Protein AF-A0A4V3T8R5-F1 (afdb_monomer_lite)

Structure (mmCIF, N/CA/C/O backbone):
data_AF-A0A4V3T8R5-F1
#
_entry.id   AF-A0A4V3T8R5-F1
#
loop_
_atom_site.group_PDB
_atom_site.id
_atom_site.type_symbol
_atom_site.label_atom_id
_atom_site.label_alt_id
_atom_site.label_comp_id
_atom_site.label_asym_id
_atom_site.label_entity_id
_atom_site.label_seq_id
_atom_site.pdbx_PDB_ins_code
_atom_site.Cartn_x
_atom_site.Cartn_y
_atom_site.Cartn_z
_atom_site.occupancy
_atom_site.B_iso_or_equiv
_atom_site.auth_seq_id
_atom_site.auth_comp_id
_atom_site.auth_asym_id
_atom_site.auth_atom_id
_atom_site.pdbx_PDB_model_num
ATOM 1 N N . MET A 1 1 ? 17.792 2.197 -37.245 1.00 62.09 1 MET A N 1
ATOM 2 C CA . MET A 1 1 ? 17.986 1.255 -36.114 1.00 62.09 1 MET A CA 1
ATOM 3 C C . MET A 1 1 ? 18.248 1.947 -34.777 1.00 62.09 1 MET A C 1
ATOM 5 O O . MET A 1 1 ? 17.657 1.490 -33.806 1.00 62.09 1 MET A O 1
ATOM 9 N N . PRO A 1 2 ? 19.099 2.993 -34.672 1.00 79.12 2 PRO A N 1
ATOM 10 C CA . PRO A 1 2 ? 19.395 3.608 -33.373 1.00 79.12 2 PRO A CA 1
ATOM 11 C C . PRO A 1 2 ? 18.170 4.295 -32.754 1.00 79.12 2 PRO A C 1
ATOM 13 O O . PRO A 1 2 ? 18.003 4.253 -31.542 1.00 79.12 2 PRO A O 1
ATOM 16 N N . ASP A 1 3 ? 17.254 4.811 -33.573 1.00 85.56 3 ASP A N 1
ATOM 17 C CA . ASP A 1 3 ? 16.035 5.493 -33.115 1.00 85.56 3 ASP A CA 1
ATOM 18 C C . ASP A 1 3 ? 15.110 4.579 -32.301 1.00 85.56 3 ASP A C 1
ATOM 20 O O . ASP A 1 3 ? 14.554 4.990 -31.286 1.00 85.56 3 ASP A O 1
ATOM 24 N N . ALA A 1 4 ? 14.997 3.306 -32.695 1.00 87.50 4 ALA A N 1
ATOM 25 C CA . ALA A 1 4 ? 14.196 2.320 -31.970 1.00 87.50 4 ALA A CA 1
ATOM 26 C C . ALA A 1 4 ? 14.817 1.965 -30.608 1.00 87.50 4 ALA A C 1
ATOM 28 O O . ALA A 1 4 ? 14.099 1.769 -29.630 1.00 87.50 4 ALA A O 1
ATOM 29 N N . ILE A 1 5 ? 16.151 1.923 -30.533 1.00 90.25 5 ILE A N 1
ATOM 30 C CA . ILE A 1 5 ? 16.886 1.657 -29.289 1.00 90.25 5 ILE A CA 1
ATOM 31 C C . ILE A 1 5 ? 16.729 2.840 -28.328 1.00 90.25 5 ILE A C 1
ATOM 33 O O . ILE A 1 5 ? 16.460 2.638 -27.145 1.00 90.25 5 ILE A O 1
ATOM 37 N N . VAL A 1 6 ? 16.833 4.069 -28.839 1.00 91.56 6 VAL A N 1
ATOM 38 C CA . VAL A 1 6 ? 16.634 5.293 -28.051 1.00 91.56 6 VAL A CA 1
ATOM 39 C C . VAL A 1 6 ? 15.198 5.380 -27.533 1.00 91.56 6 VAL A C 1
ATOM 41 O O . VAL A 1 6 ? 14.996 5.649 -26.350 1.00 91.56 6 VAL A O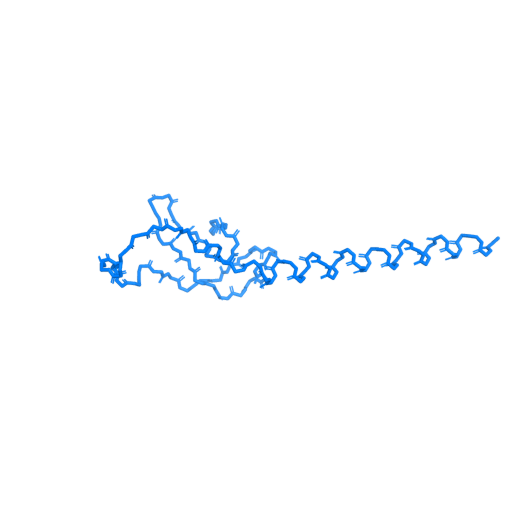 1
ATOM 44 N N . ALA A 1 7 ? 14.203 5.089 -28.375 1.00 92.31 7 ALA A N 1
ATOM 45 C CA . ALA A 1 7 ? 12.800 5.074 -27.967 1.00 92.31 7 ALA A CA 1
ATOM 46 C C . ALA A 1 7 ? 12.529 4.025 -26.876 1.00 92.31 7 ALA A C 1
ATOM 48 O O . ALA A 1 7 ? 11.882 4.330 -25.874 1.00 92.31 7 ALA A O 1
ATOM 49 N N . LEU A 1 8 ? 13.070 2.810 -27.026 1.00 94.38 8 LEU A N 1
ATOM 50 C CA . LEU A 1 8 ? 12.927 1.752 -26.026 1.00 94.38 8 LEU A CA 1
ATOM 51 C C . LEU A 1 8 ? 13.587 2.135 -24.694 1.00 94.38 8 LEU A C 1
ATOM 53 O O . LEU A 1 8 ? 12.982 1.960 -23.637 1.00 94.38 8 LEU A O 1
ATOM 57 N N . ALA A 1 9 ? 14.798 2.696 -24.735 1.00 94.62 9 ALA A N 1
ATOM 58 C CA . ALA A 1 9 ? 15.496 3.160 -23.540 1.00 94.62 9 ALA A CA 1
ATOM 59 C C . ALA A 1 9 ? 14.696 4.248 -22.804 1.00 94.62 9 ALA A C 1
ATOM 61 O O . ALA A 1 9 ? 14.552 4.185 -21.584 1.00 94.62 9 ALA A O 1
ATOM 62 N N . LEU A 1 10 ? 14.108 5.195 -23.541 1.00 95.31 10 LEU A N 1
ATOM 63 C CA . LEU A 1 10 ? 13.240 6.232 -22.982 1.00 95.31 10 LEU A CA 1
ATOM 64 C C . LEU A 1 10 ? 12.019 5.641 -22.273 1.00 95.31 10 LEU A C 1
ATOM 66 O O . LEU A 1 10 ? 11.736 6.012 -21.135 1.00 95.31 10 LEU A O 1
ATOM 70 N N . VAL A 1 11 ? 11.328 4.691 -22.907 1.00 95.56 11 VAL A N 1
ATOM 71 C CA . VAL A 1 11 ? 10.156 4.025 -22.314 1.00 95.56 11 VAL A CA 1
ATOM 72 C C . VAL A 1 11 ? 10.531 3.297 -21.024 1.00 95.56 11 VAL A C 1
ATOM 74 O O . VAL A 1 11 ? 9.811 3.404 -20.032 1.00 95.56 11 VAL A O 1
ATOM 77 N N . LEU A 1 12 ? 11.669 2.600 -21.005 1.00 96.00 12 LEU A N 1
ATOM 78 C CA . LEU A 1 12 ? 12.139 1.884 -19.818 1.00 96.00 12 LEU A CA 1
ATOM 79 C C . LEU A 1 12 ? 12.492 2.837 -18.671 1.00 96.00 12 LEU A C 1
ATOM 81 O O . LEU A 1 12 ? 12.093 2.590 -17.534 1.00 96.00 12 LEU A O 1
ATOM 85 N N . VAL A 1 13 ? 13.185 3.942 -18.958 1.00 96.12 13 VAL A N 1
ATOM 86 C CA . VAL A 1 13 ? 13.550 4.947 -17.946 1.00 96.12 13 VAL A CA 1
ATOM 87 C C . VAL A 1 13 ? 12.305 5.619 -17.367 1.00 96.12 13 VAL A C 1
ATOM 89 O O . VAL A 1 13 ? 12.172 5.716 -16.147 1.00 96.12 13 VAL A O 1
ATOM 92 N N . VAL A 1 14 ? 11.361 6.032 -18.219 1.00 96.06 14 VAL A N 1
ATOM 93 C CA . VAL A 1 14 ? 10.100 6.647 -17.776 1.00 96.06 14 VAL A CA 1
ATOM 94 C C . VAL A 1 14 ? 9.266 5.649 -16.970 1.00 96.06 14 VAL A C 1
ATOM 96 O O . VAL A 1 14 ? 8.774 5.988 -15.894 1.00 96.06 14 VAL A O 1
ATOM 99 N N . GLY A 1 15 ? 9.153 4.404 -17.438 1.00 93.31 15 GLY A N 1
ATOM 100 C CA . GLY A 1 15 ? 8.449 3.340 -16.726 1.00 93.31 15 GLY A CA 1
ATOM 101 C C . GLY A 1 15 ? 9.043 3.070 -15.342 1.00 93.31 15 GLY A C 1
ATOM 102 O O . GLY A 1 15 ? 8.309 3.038 -14.355 1.00 93.31 15 GLY A O 1
ATOM 103 N N . ALA A 1 16 ? 10.370 2.953 -15.242 1.00 92.88 16 ALA A N 1
ATOM 104 C CA . ALA A 1 16 ? 11.062 2.751 -13.971 1.00 92.88 16 ALA A CA 1
ATOM 105 C C . ALA A 1 16 ? 10.860 3.929 -13.005 1.00 92.88 16 ALA A C 1
ATOM 107 O O . ALA A 1 16 ? 10.576 3.713 -11.825 1.00 92.88 16 ALA A O 1
ATOM 108 N N . ALA A 1 17 ? 10.936 5.168 -13.502 1.00 92.25 17 ALA A N 1
ATOM 109 C CA . ALA A 1 17 ? 10.697 6.365 -12.699 1.00 92.25 17 ALA A CA 1
ATOM 110 C C . ALA A 1 17 ? 9.267 6.403 -12.137 1.00 92.25 17 ALA A C 1
ATOM 112 O O . ALA A 1 17 ? 9.078 6.663 -10.949 1.00 92.25 17 ALA A O 1
ATOM 113 N N . LEU A 1 18 ? 8.258 6.079 -12.954 1.00 89.31 18 LEU A N 1
ATOM 114 C CA . LEU A 1 18 ? 6.860 6.032 -12.514 1.00 89.31 18 LEU A CA 1
ATOM 115 C C . LEU A 1 18 ? 6.623 4.963 -11.441 1.00 89.31 18 LEU A C 1
ATOM 117 O O . LEU A 1 18 ? 5.910 5.217 -10.468 1.00 89.31 18 LEU A O 1
ATOM 121 N N . VAL A 1 19 ? 7.245 3.789 -11.581 1.00 87.75 19 VAL A N 1
ATOM 122 C CA . VAL A 1 19 ? 7.176 2.728 -10.567 1.00 87.75 19 VAL A CA 1
ATOM 123 C C . VAL A 1 19 ? 7.798 3.199 -9.254 1.00 87.75 19 VAL A C 1
ATOM 125 O O . VAL A 1 19 ? 7.163 3.059 -8.210 1.00 87.75 19 VAL A O 1
ATOM 128 N N . LEU A 1 20 ? 8.986 3.811 -9.300 1.00 86.00 20 LEU A N 1
ATOM 129 C CA . LEU A 1 20 ? 9.669 4.326 -8.110 1.00 86.00 20 LEU A CA 1
ATOM 130 C C . LEU A 1 20 ? 8.845 5.408 -7.395 1.00 86.00 20 LEU A C 1
ATOM 132 O O . LEU A 1 20 ? 8.696 5.385 -6.175 1.00 86.00 20 LEU A O 1
ATOM 136 N N . VAL A 1 21 ? 8.266 6.342 -8.153 1.00 82.06 21 VAL A N 1
ATOM 137 C CA . VAL A 1 21 ? 7.410 7.400 -7.600 1.00 82.06 21 VAL A CA 1
ATOM 138 C C . VAL A 1 21 ? 6.143 6.801 -6.990 1.00 82.06 21 VAL A C 1
ATOM 140 O O . VAL A 1 21 ? 5.740 7.193 -5.893 1.00 82.06 21 VAL A O 1
ATOM 143 N N . SER A 1 22 ? 5.517 5.819 -7.643 1.00 76.50 22 SER A N 1
ATOM 144 C CA . SER A 1 22 ? 4.319 5.164 -7.111 1.00 76.50 22 SER A CA 1
ATOM 145 C C . SER A 1 22 ? 4.595 4.371 -5.832 1.00 76.50 22 SER A C 1
ATOM 147 O O . SER A 1 22 ? 3.717 4.310 -4.971 1.00 76.50 22 SER A O 1
ATOM 149 N N . THR A 1 23 ? 5.749 3.719 -5.699 1.00 76.06 23 THR A N 1
ATOM 150 C CA . THR A 1 23 ? 6.088 2.973 -4.478 1.00 76.06 23 THR A CA 1
ATOM 151 C C . THR A 1 23 ? 6.461 3.921 -3.346 1.00 76.06 23 THR A C 1
ATOM 153 O O . THR A 1 23 ? 5.977 3.748 -2.227 1.00 76.06 23 THR A O 1
ATOM 156 N N . TYR A 1 24 ? 7.214 4.981 -3.646 1.00 73.44 24 TYR A N 1
ATOM 157 C CA . TYR A 1 24 ? 7.590 6.006 -2.676 1.00 73.44 24 TYR A CA 1
ATOM 158 C C . TYR A 1 24 ? 6.369 6.758 -2.123 1.00 73.44 24 TYR A C 1
ATOM 160 O O . TYR A 1 24 ? 6.184 6.869 -0.912 1.00 73.44 24 TYR A O 1
ATOM 168 N N . THR A 1 25 ? 5.460 7.199 -2.994 1.00 65.94 25 THR A N 1
ATOM 169 C CA . THR A 1 25 ? 4.234 7.909 -2.578 1.00 65.94 25 THR A CA 1
ATOM 170 C C . THR A 1 25 ? 3.254 7.023 -1.805 1.00 65.94 25 THR A C 1
ATOM 172 O O . THR A 1 25 ? 2.549 7.519 -0.928 1.00 65.94 25 T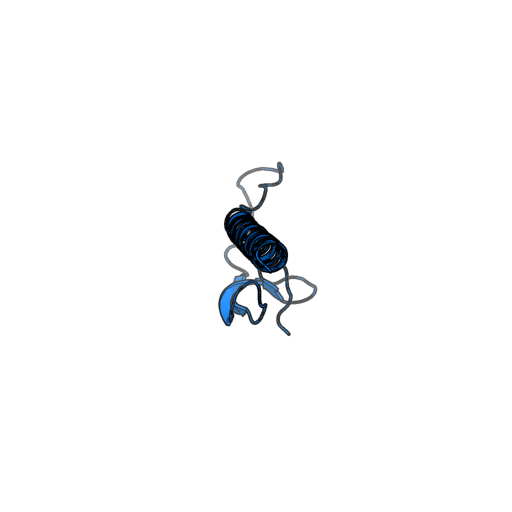HR A O 1
ATOM 175 N N . ARG A 1 26 ? 3.217 5.709 -2.066 1.00 60.97 26 ARG A N 1
ATOM 176 C CA . ARG A 1 26 ? 2.403 4.760 -1.282 1.00 60.97 26 ARG A CA 1
ATOM 177 C C . ARG A 1 26 ? 3.003 4.443 0.088 1.00 60.97 26 ARG A C 1
ATOM 179 O O . ARG A 1 26 ? 2.241 4.158 1.004 1.00 60.97 26 ARG A O 1
ATOM 186 N N . GLY A 1 27 ? 4.327 4.502 0.239 1.00 55.06 27 GLY A N 1
ATOM 187 C CA . GLY A 1 27 ? 5.004 4.347 1.532 1.00 55.06 27 GLY A CA 1
ATOM 188 C C . GLY A 1 27 ? 4.891 5.576 2.440 1.00 55.06 27 GLY A C 1
ATOM 189 O O . GLY A 1 27 ? 4.885 5.429 3.657 1.00 55.06 27 GLY A O 1
ATOM 190 N N . HIS A 1 28 ? 4.756 6.773 1.856 1.00 46.22 28 HIS A N 1
ATOM 191 C CA . HIS A 1 28 ? 4.763 8.050 2.583 1.00 46.22 28 HIS A CA 1
ATOM 192 C C . HIS A 1 28 ? 3.415 8.771 2.664 1.00 46.22 28 HIS A C 1
ATOM 194 O O . HIS A 1 28 ? 3.359 9.900 3.152 1.00 46.22 28 HIS A O 1
ATOM 200 N N . ARG A 1 29 ? 2.306 8.133 2.270 1.00 45.50 29 ARG A N 1
ATOM 201 C CA . ARG A 1 29 ? 0.992 8.567 2.760 1.00 45.50 29 ARG A CA 1
ATOM 202 C C . ARG A 1 29 ? 0.883 8.200 4.238 1.00 45.50 29 ARG A C 1
ATOM 204 O O . ARG A 1 29 ? 0.298 7.185 4.601 1.00 45.50 29 ARG A O 1
ATOM 211 N N . ALA A 1 30 ? 1.481 9.039 5.081 1.00 50.03 30 ALA A N 1
ATOM 212 C CA . ALA A 1 30 ? 1.059 9.166 6.462 1.00 50.03 30 ALA A CA 1
ATOM 213 C C . ALA A 1 30 ? -0.451 9.459 6.455 1.00 50.03 30 ALA A C 1
ATOM 215 O O . ALA A 1 30 ? -0.904 10.219 5.587 1.00 50.03 30 ALA A O 1
ATOM 216 N N . PRO A 1 31 ? -1.241 8.872 7.369 1.00 50.47 31 PRO A N 1
ATOM 217 C CA . PRO A 1 31 ? -2.614 9.301 7.549 1.00 50.47 31 PRO A CA 1
ATOM 218 C C . PRO A 1 31 ? -2.577 10.810 7.781 1.00 50.47 31 PRO A C 1
ATOM 220 O O . PRO A 1 31 ? -1.909 11.279 8.702 1.00 50.47 31 PRO A O 1
ATOM 223 N N . THR A 1 32 ? -3.239 11.580 6.923 1.00 46.44 32 THR A N 1
ATOM 224 C CA . THR A 1 32 ? -3.622 12.945 7.267 1.00 46.44 32 THR A CA 1
ATOM 225 C C . THR A 1 32 ? -4.420 12.833 8.554 1.00 46.44 32 THR A C 1
ATOM 227 O O . THR A 1 32 ? -5.552 12.352 8.527 1.00 46.44 32 THR A O 1
ATOM 230 N N . ALA A 1 33 ? -3.800 13.197 9.677 1.00 51.09 33 ALA A N 1
ATOM 231 C CA . ALA A 1 33 ? -4.509 13.455 10.913 1.00 51.09 33 ALA A CA 1
ATOM 232 C C . ALA A 1 33 ? -5.603 14.472 10.567 1.00 51.09 33 ALA A C 1
ATOM 234 O O . ALA A 1 33 ? -5.304 15.608 10.195 1.00 51.09 33 ALA A O 1
ATOM 235 N N . GLY A 1 34 ? -6.855 14.017 10.562 1.00 39.34 34 GLY A N 1
ATOM 236 C CA . GLY A 1 34 ? -7.996 14.913 10.465 1.00 39.34 34 GLY A CA 1
ATOM 237 C C . GLY A 1 34 ? -7.956 15.862 11.663 1.00 39.34 34 GLY A C 1
ATOM 238 O O . GLY A 1 34 ? -7.594 15.428 12.760 1.00 39.34 34 GLY A O 1
ATOM 239 N N . PRO A 1 35 ? -8.253 17.154 11.483 1.00 53.16 35 PRO A N 1
ATOM 240 C CA . PRO A 1 35 ? -8.292 18.084 12.593 1.00 53.16 35 PRO A CA 1
ATOM 241 C C . PRO A 1 35 ? -9.612 17.903 13.339 1.00 53.16 35 PRO A C 1
ATOM 243 O O . PRO A 1 35 ? -10.541 18.642 13.068 1.00 53.16 35 PRO A O 1
ATOM 246 N N . ASP A 1 36 ? -9.701 16.953 14.267 1.00 46.50 36 ASP A N 1
ATOM 247 C CA . ASP A 1 36 ? -10.835 16.888 15.191 1.00 46.50 36 ASP A CA 1
ATOM 248 C C . ASP A 1 36 ? -10.398 16.371 16.566 1.00 46.50 36 ASP A C 1
ATOM 250 O O . ASP A 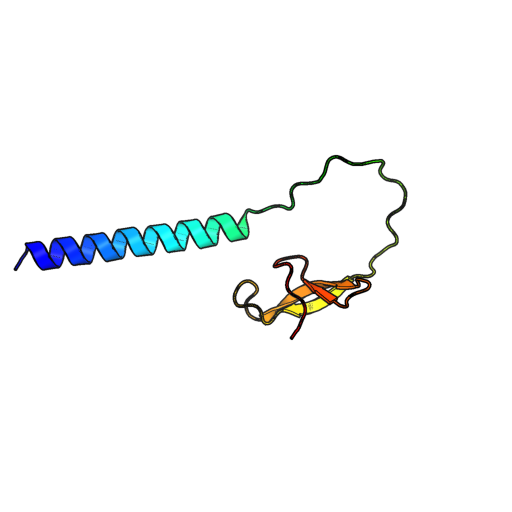1 36 ? -9.994 15.223 16.712 1.00 46.50 36 ASP A O 1
ATOM 254 N N . GLY A 1 37 ? -10.521 17.258 17.558 1.00 42.56 37 GLY A N 1
ATOM 255 C CA . GLY A 1 37 ? -11.001 16.934 18.903 1.00 42.56 37 GLY A CA 1
ATOM 256 C C . GLY A 1 37 ? -10.097 16.121 19.834 1.00 42.56 37 GLY A C 1
ATOM 257 O O . GLY A 1 37 ? -9.911 14.931 19.646 1.00 42.56 37 GLY A O 1
ATOM 258 N N . ASP A 1 38 ? -9.643 16.789 20.898 1.00 34.03 38 ASP A N 1
ATOM 259 C CA . ASP A 1 38 ? -9.421 16.303 22.275 1.00 34.03 38 ASP A CA 1
ATOM 260 C C . ASP A 1 38 ? -8.819 14.891 22.540 1.00 34.03 38 ASP A C 1
ATOM 262 O O . ASP A 1 38 ? -9.385 13.868 22.156 1.00 34.03 38 ASP A O 1
ATOM 266 N N . PRO A 1 39 ? -7.744 14.767 23.350 1.00 47.78 39 PRO A N 1
ATOM 267 C CA . PRO A 1 39 ? -7.051 13.500 23.613 1.00 47.78 39 PRO A CA 1
ATOM 268 C C . PRO A 1 39 ? -7.750 12.584 24.644 1.00 47.78 39 PRO A C 1
ATOM 270 O O . PRO A 1 39 ? -7.083 11.822 25.344 1.00 47.78 39 PRO A O 1
ATOM 273 N N . THR A 1 40 ? -9.080 12.614 24.755 1.00 47.06 40 THR A N 1
ATOM 274 C CA . THR A 1 40 ? -9.814 11.898 25.814 1.00 47.06 40 THR A CA 1
ATOM 275 C C . THR A 1 40 ? -10.933 11.034 25.225 1.00 47.06 40 THR A C 1
ATOM 277 O O . THR A 1 40 ? -12.053 11.509 25.072 1.00 47.06 40 THR A O 1
ATOM 280 N N . GLY A 1 41 ? -10.666 9.754 24.912 1.00 41.03 41 GLY A N 1
ATOM 281 C CA . GLY A 1 41 ? -11.762 8.775 24.763 1.00 41.03 41 GLY A CA 1
ATOM 282 C C . GLY A 1 41 ? -11.695 7.686 23.685 1.00 41.03 41 GLY A C 1
ATOM 283 O O . GLY A 1 41 ? -12.727 7.066 23.445 1.00 41.03 41 GLY A O 1
ATOM 284 N N . ALA A 1 42 ? -10.561 7.399 23.035 1.00 46.41 42 ALA A N 1
ATOM 285 C CA . ALA A 1 42 ? -10.481 6.200 22.188 1.00 46.41 42 ALA A CA 1
ATOM 286 C C . ALA A 1 42 ? -10.400 4.931 23.072 1.00 46.41 42 ALA A C 1
ATOM 288 O O . ALA A 1 42 ? -9.486 4.848 23.898 1.00 46.41 42 ALA A O 1
ATOM 289 N N . PRO A 1 43 ? -11.311 3.942 22.939 1.00 46.16 43 PRO A N 1
ATOM 290 C CA . PRO A 1 43 ? -11.152 2.655 23.609 1.00 46.16 43 PRO A CA 1
ATOM 291 C C . PRO A 1 43 ? -9.865 1.976 23.116 1.00 46.16 43 PRO A C 1
ATOM 293 O O . PRO A 1 43 ? -9.518 2.128 21.940 1.00 46.16 43 PRO A O 1
ATOM 296 N N . PRO A 1 44 ? -9.158 1.228 23.976 1.00 49.94 44 PRO A N 1
ATOM 297 C CA . PRO A 1 44 ? -7.934 0.550 23.583 1.00 49.94 44 PRO A CA 1
ATOM 298 C C . PRO A 1 44 ? -8.255 -0.517 22.530 1.00 49.94 44 PRO A C 1
ATOM 300 O O . PRO A 1 44 ? -9.162 -1.328 22.702 1.00 49.94 44 PRO A O 1
ATOM 303 N N . ASP A 1 45 ? -7.492 -0.516 21.443 1.00 56.09 45 ASP A N 1
ATOM 304 C CA . ASP A 1 45 ? -7.088 -1.745 20.761 1.00 56.09 45 ASP A CA 1
ATOM 305 C C . ASP A 1 45 ? -8.194 -2.701 20.268 1.00 56.09 45 ASP A C 1
ATOM 307 O O . ASP A 1 45 ? -8.050 -3.916 20.368 1.00 56.09 45 ASP A O 1
ATOM 311 N N . SER A 1 46 ? -9.261 -2.220 19.621 1.00 66.50 46 SER A N 1
ATOM 312 C CA . SER A 1 46 ? -10.153 -3.120 18.855 1.00 66.50 46 SER A CA 1
ATOM 313 C C . SER A 1 46 ? -9.549 -3.593 17.519 1.00 66.50 46 SER A C 1
ATOM 315 O O . SER A 1 46 ? -10.265 -4.086 16.646 1.00 66.50 46 SER A O 1
ATOM 317 N N . GLY A 1 47 ? -8.238 -3.420 17.329 1.00 74.81 47 GLY A N 1
ATOM 318 C CA . GLY A 1 47 ? -7.534 -3.789 16.109 1.00 74.81 47 GLY A CA 1
ATOM 319 C C . GLY A 1 47 ? -6.965 -5.206 16.170 1.00 74.81 47 GLY A C 1
ATOM 320 O O . GLY A 1 47 ? -6.415 -5.618 17.187 1.00 74.81 47 GLY A O 1
ATOM 321 N N . LEU A 1 48 ? -7.053 -5.944 15.064 1.00 85.44 48 LEU A N 1
ATOM 322 C CA . LEU A 1 48 ? -6.473 -7.283 14.929 1.00 85.44 48 LEU A CA 1
ATOM 323 C C . LEU A 1 48 ? -5.290 -7.263 13.959 1.00 85.44 48 LEU A C 1
ATOM 325 O O . LEU A 1 48 ? -5.387 -6.723 12.855 1.00 85.44 48 LEU A O 1
ATOM 329 N N . TYR A 1 49 ? -4.182 -7.884 14.357 1.00 87.19 49 TYR A N 1
ATOM 330 C CA . TYR A 1 49 ? -3.061 -8.157 13.462 1.00 87.19 49 TYR A CA 1
ATOM 331 C C . TYR A 1 49 ? -3.366 -9.406 12.635 1.00 87.19 49 TYR A C 1
ATOM 333 O O . TYR A 1 49 ? -3.523 -10.502 13.168 1.00 87.19 49 TYR A O 1
ATOM 341 N N . LEU A 1 50 ? -3.513 -9.220 11.325 1.00 87.25 50 LEU A N 1
ATOM 342 C CA . LEU A 1 50 ? -3.887 -10.264 10.370 1.00 87.25 50 LEU A CA 1
ATOM 343 C C . LEU A 1 50 ? -3.101 -10.080 9.071 1.00 87.25 50 LEU A C 1
ATOM 345 O O . LEU A 1 50 ? -2.711 -8.962 8.721 1.00 87.25 50 LEU A O 1
ATOM 349 N N . ALA A 1 51 ? -2.889 -11.164 8.325 1.00 89.06 51 ALA A N 1
ATOM 350 C CA . ALA A 1 51 ? -2.261 -11.089 7.010 1.00 89.06 51 ALA A CA 1
ATOM 351 C C . ALA A 1 51 ? -3.155 -10.315 6.026 1.00 89.06 51 ALA A C 1
ATOM 353 O O . ALA A 1 51 ? -4.311 -10.674 5.800 1.00 89.06 51 ALA A O 1
ATOM 354 N N . CYS A 1 52 ? -2.620 -9.254 5.415 1.00 86.31 52 CYS A N 1
ATOM 355 C CA . CYS A 1 52 ? -3.328 -8.503 4.381 1.00 86.31 52 CYS A CA 1
ATOM 356 C C . CYS A 1 52 ? -2.894 -8.963 2.983 1.00 86.31 52 CYS A C 1
ATOM 358 O O . CYS A 1 52 ? -1.800 -8.643 2.511 1.00 86.31 52 CYS A O 1
ATOM 360 N N . HIS A 1 53 ? -3.782 -9.669 2.282 1.00 87.62 53 HIS A N 1
ATOM 361 C CA . HIS A 1 53 ? -3.531 -10.249 0.953 1.00 87.62 53 HIS A CA 1
ATOM 362 C C . HIS A 1 53 ? -3.636 -9.250 -0.216 1.00 87.62 53 HIS A C 1
ATOM 364 O O . HIS A 1 53 ? -3.596 -9.631 -1.386 1.00 87.62 53 HIS A O 1
ATOM 370 N N . SER A 1 54 ? -3.751 -7.953 0.075 1.00 84.00 54 SER A N 1
ATOM 371 C CA . SER A 1 54 ? -3.680 -6.902 -0.942 1.00 84.00 54 SER A CA 1
ATOM 372 C C . SER A 1 54 ? -2.290 -6.855 -1.582 1.00 84.00 54 SER A C 1
ATOM 374 O O . SER A 1 54 ? -1.281 -6.923 -0.882 1.00 84.00 54 SER A O 1
ATOM 376 N N . LEU A 1 55 ? -2.218 -6.616 -2.897 1.00 84.19 55 LEU A N 1
ATOM 377 C CA . LEU A 1 55 ? -0.952 -6.340 -3.598 1.00 84.19 55 LEU A CA 1
ATOM 378 C C . LEU A 1 55 ? -0.215 -5.111 -3.034 1.00 84.19 55 LEU A C 1
ATOM 380 O O . LEU A 1 55 ? 0.981 -4.956 -3.249 1.00 84.19 55 LEU A O 1
ATOM 384 N N . VAL A 1 56 ? -0.920 -4.239 -2.306 1.00 80.50 56 VAL A N 1
ATOM 385 C CA . VAL A 1 56 ? -0.332 -3.082 -1.617 1.00 80.50 56 VAL A CA 1
ATOM 386 C C . VAL A 1 56 ? 0.407 -3.497 -0.339 1.00 80.50 56 VAL A C 1
ATOM 388 O O . VAL A 1 56 ? 1.417 -2.889 0.003 1.00 80.50 56 VAL A O 1
ATOM 391 N N . CYS A 1 57 ? -0.084 -4.517 0.370 1.00 83.19 57 CYS A N 1
ATOM 392 C CA . CYS A 1 57 ? 0.461 -4.959 1.659 1.00 83.19 57 CYS A CA 1
ATOM 393 C C . CYS A 1 57 ? 1.296 -6.243 1.564 1.00 83.19 57 CYS A C 1
ATOM 395 O O . CYS A 1 57 ? 2.060 -6.528 2.481 1.00 83.19 57 CYS A O 1
ATOM 397 N N . GLY A 1 58 ? 1.190 -6.989 0.462 1.00 82.75 58 GLY A N 1
ATOM 398 C CA . GLY A 1 58 ? 2.101 -8.080 0.126 1.00 82.75 58 GLY A CA 1
ATOM 399 C C . GLY A 1 58 ? 2.016 -9.295 1.048 1.00 82.75 58 GLY A C 1
ATOM 400 O O . GLY A 1 58 ? 3.044 -9.910 1.291 1.00 82.75 58 GLY A O 1
ATOM 401 N N . HIS A 1 59 ? 0.830 -9.639 1.565 1.00 82.94 59 HIS A N 1
ATOM 402 C CA . HIS A 1 59 ? 0.629 -10.756 2.510 1.00 82.94 59 HIS A CA 1
ATOM 403 C C . HIS A 1 59 ? 1.343 -10.582 3.859 1.00 82.94 59 HIS A C 1
ATOM 405 O O . HIS A 1 59 ? 1.474 -11.534 4.622 1.00 82.94 59 HIS A O 1
ATOM 411 N N . LEU A 1 60 ? 1.783 -9.367 4.185 1.00 82.31 60 LEU A N 1
ATOM 412 C CA . LEU A 1 60 ? 2.364 -9.085 5.490 1.00 82.31 60 LEU A CA 1
ATOM 413 C C . LEU A 1 60 ? 1.271 -8.957 6.549 1.00 82.31 60 LEU A C 1
ATOM 415 O O . LEU A 1 60 ? 0.145 -8.542 6.256 1.00 82.31 60 LEU A O 1
ATOM 419 N N . GLU A 1 61 ? 1.635 -9.263 7.790 1.00 87.50 61 GLU A N 1
ATOM 420 C CA . GLU A 1 61 ? 0.799 -8.974 8.948 1.00 87.50 61 GLU A CA 1
ATOM 421 C C . GLU A 1 61 ? 0.602 -7.458 9.061 1.00 87.50 61 GLU A C 1
ATOM 423 O O . GLU A 1 61 ? 1.557 -6.679 9.008 1.00 87.50 61 GLU A O 1
ATOM 428 N N . GLN A 1 62 ? -0.655 -7.029 9.115 1.00 90.06 62 GLN A N 1
ATOM 429 C CA . GLN A 1 62 ? -1.054 -5.631 9.200 1.00 90.06 62 GLN A CA 1
ATOM 430 C C . GLN A 1 62 ? -2.157 -5.478 10.241 1.00 90.06 62 GLN A C 1
ATOM 432 O O . GLN A 1 62 ? -2.976 -6.377 10.442 1.00 90.06 62 GLN A O 1
ATOM 437 N N . LEU A 1 63 ? -2.217 -4.300 10.854 1.00 90.44 63 LEU A N 1
ATOM 438 C CA . LEU A 1 63 ? -3.291 -3.950 11.771 1.00 90.44 63 LEU A CA 1
ATOM 439 C C . LEU A 1 63 ? -4.588 -3.672 10.992 1.00 90.44 63 LEU A C 1
ATOM 441 O O . LEU A 1 63 ? -4.595 -2.879 10.043 1.00 90.44 63 LEU A O 1
ATOM 445 N N . HIS A 1 64 ? -5.67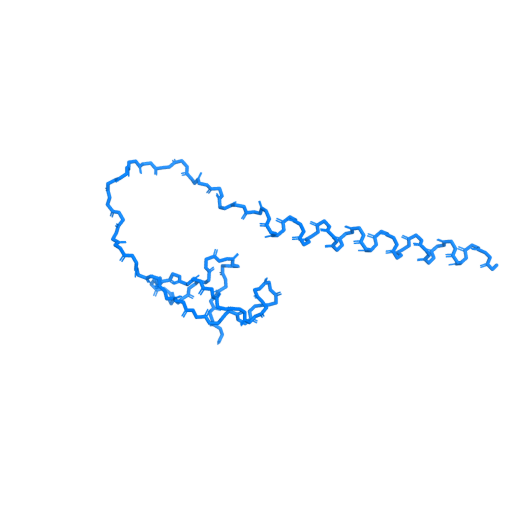5 -4.324 11.392 1.00 89.94 64 HIS A N 1
ATOM 446 C CA . HIS A 1 64 ? -7.014 -4.150 10.835 1.00 89.94 64 HIS A CA 1
ATOM 447 C C . HIS A 1 64 ? -7.958 -3.599 11.895 1.00 89.94 64 HIS A C 1
ATOM 449 O O . HIS A 1 64 ? -7.995 -4.118 13.006 1.00 89.94 64 HIS A O 1
ATOM 455 N N . ASP A 1 65 ? -8.745 -2.592 11.534 1.00 91.00 65 ASP A N 1
ATOM 456 C CA . ASP A 1 65 ? -9.822 -2.079 12.370 1.00 91.00 65 ASP A CA 1
ATOM 457 C C . ASP A 1 65 ? -11.053 -2.964 12.267 1.00 91.00 65 ASP A C 1
ATOM 459 O O . ASP A 1 65 ? -11.485 -3.321 11.168 1.00 91.00 65 ASP A O 1
ATOM 463 N N . VAL A 1 66 ? -11.645 -3.283 13.414 1.00 87.25 66 VAL A N 1
ATOM 464 C CA . VAL A 1 66 ? -12.976 -3.883 13.475 1.00 87.25 66 VAL A CA 1
ATOM 465 C C . VAL A 1 66 ? -14.003 -2.767 13.304 1.00 87.25 66 VAL A C 1
ATOM 467 O O . VAL A 1 66 ? -14.174 -1.917 14.176 1.00 87.25 66 VAL A O 1
ATOM 470 N N . THR A 1 67 ? -14.690 -2.764 12.166 1.00 82.88 67 THR A N 1
ATOM 471 C CA . THR A 1 67 ? -15.773 -1.824 11.847 1.00 82.88 67 THR A CA 1
ATOM 472 C C . THR A 1 67 ? -17.121 -2.546 11.836 1.00 82.88 67 THR A C 1
ATOM 474 O O . THR A 1 67 ? -17.176 -3.776 11.796 1.00 82.88 67 THR A O 1
ATOM 477 N N . ALA A 1 68 ? -18.228 -1.797 11.804 1.00 81.56 68 ALA A N 1
ATOM 478 C CA . ALA A 1 68 ? -19.571 -2.377 11.679 1.00 81.56 68 ALA A CA 1
ATOM 479 C C . ALA A 1 68 ? -19.745 -3.230 10.404 1.00 81.56 68 ALA A C 1
ATOM 481 O O . ALA A 1 68 ? -20.541 -4.164 10.385 1.00 81.56 68 ALA A O 1
ATOM 482 N N . SER A 1 69 ? -18.983 -2.927 9.350 1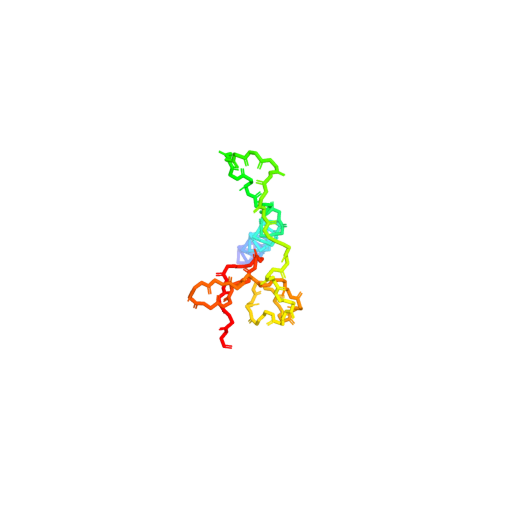.00 80.88 69 SER A N 1
ATOM 483 C CA . SER A 1 69 ? -18.973 -3.651 8.074 1.00 80.88 69 SER A CA 1
ATOM 484 C C . SER A 1 69 ? -17.966 -4.807 8.013 1.00 80.88 69 SER A C 1
ATOM 486 O O . SER A 1 69 ? -17.841 -5.446 6.971 1.00 80.88 69 SER A O 1
ATOM 488 N N . GLY A 1 70 ? -17.236 -5.077 9.099 1.00 85.69 70 GLY A N 1
ATOM 489 C CA . GLY A 1 70 ? -16.173 -6.081 9.156 1.00 85.69 70 GLY A CA 1
ATOM 490 C C . GLY A 1 70 ? -14.783 -5.471 9.329 1.00 85.69 70 GLY A C 1
ATOM 491 O O . GLY A 1 70 ? -14.628 -4.337 9.783 1.00 85.69 70 GLY A O 1
ATOM 492 N N . LEU A 1 71 ? -13.754 -6.245 9.000 1.00 88.81 71 LEU A N 1
ATOM 493 C CA . LEU A 1 71 ? -12.359 -5.848 9.188 1.00 88.81 71 LEU A CA 1
ATOM 494 C C . LEU A 1 71 ? -11.879 -4.943 8.052 1.00 88.81 71 LEU A C 1
ATOM 496 O O . LEU A 1 71 ? -12.170 -5.213 6.892 1.00 88.81 71 LEU A O 1
ATOM 500 N N . VAL A 1 72 ? -11.101 -3.907 8.366 1.00 89.50 72 VAL A N 1
ATOM 501 C CA . VAL A 1 72 ? -10.509 -3.004 7.366 1.00 89.50 72 VAL A CA 1
ATOM 502 C C . VAL A 1 72 ? -9.031 -2.796 7.664 1.00 89.50 72 VAL A C 1
ATOM 504 O O . VAL A 1 72 ? -8.661 -2.358 8.747 1.00 89.50 72 VAL A O 1
ATOM 507 N N . CYS A 1 73 ? -8.158 -3.097 6.704 1.00 87.69 73 CYS A N 1
ATOM 508 C CA . CYS A 1 73 ? -6.718 -2.902 6.856 1.00 87.69 73 CYS A CA 1
ATOM 509 C C . CYS A 1 73 ? -6.385 -1.411 6.998 1.00 87.69 73 CYS A C 1
ATOM 511 O O . CYS A 1 73 ? -6.624 -0.646 6.063 1.00 87.69 7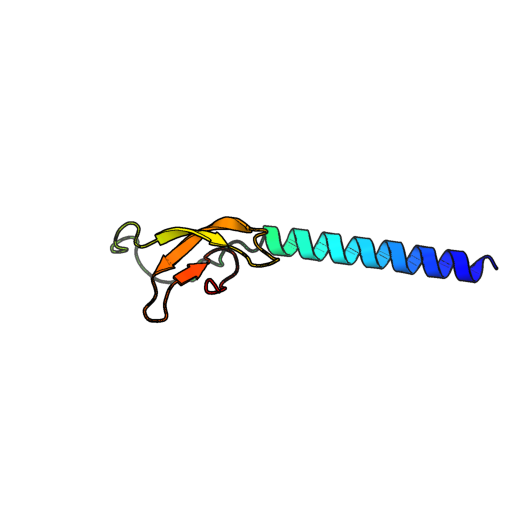3 CYS A O 1
ATOM 513 N N . ARG A 1 74 ? -5.728 -0.997 8.089 1.00 86.12 74 ARG A N 1
ATOM 514 C CA . ARG A 1 74 ? -5.328 0.411 8.290 1.00 86.12 74 ARG A CA 1
ATOM 515 C C . ARG A 1 74 ? -4.365 0.931 7.229 1.00 86.12 74 ARG A C 1
ATOM 517 O O . ARG A 1 74 ? -4.330 2.123 6.949 1.00 86.12 74 ARG A O 1
ATOM 524 N N . ARG A 1 75 ? -3.565 0.040 6.639 1.00 84.69 75 ARG A N 1
ATOM 525 C CA . ARG A 1 75 ? -2.530 0.415 5.671 1.00 84.69 75 ARG A CA 1
ATOM 526 C C . ARG A 1 75 ? -3.072 0.643 4.263 1.00 84.69 75 ARG A C 1
ATOM 528 O O . ARG A 1 75 ? -2.617 1.559 3.587 1.00 84.69 75 ARG A O 1
ATOM 535 N N . CYS A 1 76 ? -3.990 -0.200 3.788 1.00 86.44 76 CYS A N 1
ATOM 536 C CA . CYS A 1 76 ? -4.497 -0.123 2.410 1.00 86.44 76 CYS A CA 1
ATOM 537 C C . CYS A 1 76 ? -6.007 0.122 2.290 1.00 86.44 76 CYS A C 1
ATOM 539 O O . CYS A 1 76 ? -6.500 0.247 1.170 1.00 86.44 76 CYS A O 1
ATOM 541 N N . GLY A 1 77 ? -6.738 0.171 3.407 1.00 86.81 77 GLY A N 1
ATOM 542 C CA . GLY A 1 77 ? -8.185 0.393 3.449 1.00 86.81 77 GLY A CA 1
ATOM 543 C C . GLY A 1 77 ? -9.025 -0.755 2.885 1.00 86.81 77 GLY A C 1
ATOM 544 O O . GLY A 1 77 ? -10.224 -0.590 2.692 1.00 86.81 77 GLY A O 1
ATOM 545 N N . GLN A 1 78 ? -8.417 -1.903 2.577 1.00 84.94 78 GLN A N 1
ATOM 546 C CA . GLN A 1 78 ? -9.127 -3.061 2.036 1.00 84.94 78 GLN A CA 1
ATOM 547 C C . GLN A 1 78 ? -9.686 -3.928 3.161 1.00 84.94 78 GLN A C 1
ATOM 549 O O . GLN A 1 78 ? -9.018 -4.135 4.177 1.00 84.94 78 GLN A O 1
ATOM 554 N N . ALA A 1 79 ? -10.880 -4.472 2.941 1.00 80.06 79 ALA A N 1
ATOM 555 C CA . ALA A 1 79 ? -11.390 -5.566 3.752 1.00 80.06 79 ALA A CA 1
ATOM 556 C C . ALA A 1 79 ? -10.641 -6.869 3.412 1.00 80.06 79 ALA A C 1
ATOM 558 O O . ALA A 1 79 ? -10.226 -7.044 2.258 1.00 80.06 79 ALA A O 1
ATOM 559 N N . PRO A 1 80 ? -10.436 -7.778 4.381 1.00 70.12 80 PRO A N 1
ATOM 560 C CA . PRO A 1 80 ? -9.921 -9.102 4.075 1.00 70.12 80 PRO A CA 1
ATOM 561 C C . PRO A 1 80 ? -10.904 -9.808 3.133 1.00 70.12 80 PRO A C 1
ATOM 563 O O . PRO A 1 80 ? -12.119 -9.718 3.312 1.00 70.12 80 PRO A O 1
ATOM 566 N N . LYS A 1 81 ? -10.361 -10.445 2.096 1.00 62.94 81 LYS A N 1
ATOM 567 C CA . LYS A 1 81 ? -11.121 -11.329 1.208 1.00 62.94 81 LYS A CA 1
ATOM 568 C C . LYS A 1 81 ? -11.212 -12.722 1.800 1.00 62.94 81 LYS A C 1
ATOM 570 O O . LYS A 1 81 ? -10.214 -13.130 2.437 1.00 62.94 81 LYS A O 1
#

Sequence (81 aa):
MPDAIVALALVLVVGAALVLVSTYTRGHRAPTAGPDGDPTGAPPDSGLYLACHSLVCGHLEQLHDVTASGLVCRRCGQAPK

Secondary structure (DSSP, 8-state):
-HHHHHHHHHHHHHHHHHHHHHHHHHHS----------SS-PPS--EEEEE--STTTTT-EEEEEEETTEEEETTT-PPP-

Foldseek 3Di:
DVVVVVVVVVVVVVVVVVVVVVLVVLVPPDPPPDPDDDPPDDDPDQWDFAQDPDPSRPRHTATWHQDPVGTAGPSPRDHHD

Radius of gyration: 19.74 Å; chains: 1; bounding box: 39×29×62 Å

pLDDT: mean 75.89, std 17.73, range [34.03, 96.12]